Protein AF-A0A9Q1AYZ4-F1 (afdb_monomer_lite)

pLDDT: mean 77.28, std 12.93, range [37.91, 92.56]

Secondary structure (DSSP, 8-state):
---EEEE-TT--HHHHHHHHHHHHHTT-SEEEE---TTTHHHHHHHHHHHTPEEEE-SPPPSS--TTEEE-SPPSHHHHHHHHHHTT-SSEEEEE--SSSS--EEEEE-

Structure (mmCIF, N/CA/C/O backbone):
data_AF-A0A9Q1AYZ4-F1
#
_entry.id   AF-A0A9Q1AYZ4-F1
#
loop_
_atom_site.group_PDB
_atom_site.id
_atom_site.type_symbol
_atom_site.label_atom_id
_atom_site.label_alt_id
_atom_site.label_comp_id
_atom_site.label_asym_id
_atom_site.label_entity_id
_atom_site.label_seq_id
_atom_site.pdbx_PDB_ins_code
_atom_site.Cartn_x
_atom_site.Cartn_y
_atom_site.Cartn_z
_atom_site.occupancy
_atom_site.B_iso_or_equiv
_atom_site.auth_seq_id
_atom_site.auth_comp_id
_atom_site.auth_asym_id
_atom_site.auth_atom_id
_atom_site.pdbx_PDB_model_num
ATOM 1 N N . MET A 1 1 ? -6.258 -1.102 -25.758 1.00 45.22 1 MET A N 1
ATOM 2 C CA . MET A 1 1 ? -6.007 -2.340 -24.995 1.00 45.22 1 MET A CA 1
ATOM 3 C C . MET A 1 1 ? -4.820 -2.018 -24.106 1.00 45.22 1 MET A C 1
ATOM 5 O O . MET A 1 1 ? -3.721 -1.923 -24.620 1.00 45.22 1 MET A O 1
ATOM 9 N N . ALA A 1 2 ? -5.063 -1.581 -22.869 1.00 52.53 2 ALA A N 1
ATOM 10 C CA . ALA A 1 2 ? -4.003 -1.037 -22.022 1.00 52.53 2 ALA A CA 1
ATOM 11 C C . ALA A 1 2 ? -3.154 -2.194 -21.489 1.00 52.53 2 ALA A C 1
ATOM 13 O O . ALA A 1 2 ? -3.679 -3.055 -20.785 1.00 52.53 2 ALA A O 1
ATOM 14 N N . ASP A 1 3 ? -1.871 -2.222 -21.838 1.00 69.31 3 ASP A N 1
ATOM 15 C CA . ASP A 1 3 ? -0.917 -3.186 -21.297 1.00 69.31 3 ASP A CA 1
ATOM 16 C C . ASP A 1 3 ? -0.653 -2.846 -19.823 1.00 69.31 3 ASP A C 1
ATOM 18 O O . ASP A 1 3 ? 0.281 -2.123 -19.477 1.00 69.31 3 ASP A O 1
ATOM 22 N N . THR A 1 4 ? -1.540 -3.304 -18.940 1.00 73.12 4 THR A N 1
ATOM 23 C CA . THR A 1 4 ? -1.369 -3.233 -17.486 1.00 73.12 4 THR A CA 1
ATOM 24 C C . THR A 1 4 ? -0.808 -4.553 -16.977 1.00 73.12 4 THR A C 1
ATOM 26 O O . THR A 1 4 ? -1.386 -5.612 -17.230 1.00 73.12 4 THR A O 1
ATOM 29 N N . ALA A 1 5 ? 0.291 -4.510 -16.226 1.00 80.12 5 ALA A N 1
ATOM 30 C CA . ALA A 1 5 ? 0.835 -5.703 -15.582 1.00 80.12 5 ALA A CA 1
ATOM 31 C C . ALA A 1 5 ? 0.128 -5.977 -14.252 1.00 80.12 5 ALA A C 1
ATOM 33 O O . ALA A 1 5 ? -0.045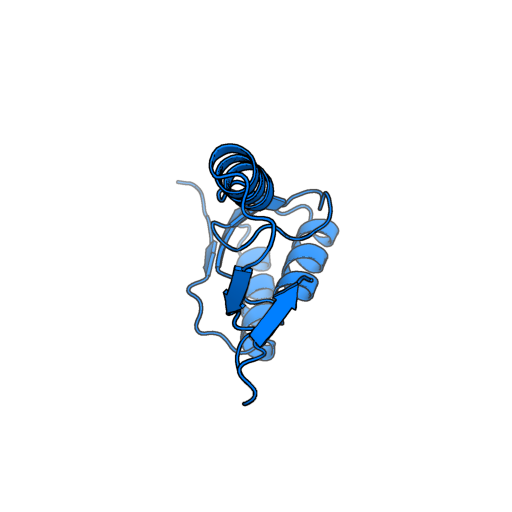 -5.056 -13.458 1.00 80.12 5 ALA A O 1
ATOM 34 N N . VAL A 1 6 ? -0.229 -7.238 -13.983 1.00 78.94 6 VAL A N 1
ATOM 35 C CA . VAL A 1 6 ? -0.870 -7.641 -12.722 1.00 78.94 6 VAL A CA 1
ATOM 36 C C . VAL A 1 6 ? 0.087 -8.447 -11.840 1.00 78.94 6 VAL A C 1
ATOM 38 O O . VAL A 1 6 ? 0.650 -9.447 -12.287 1.00 78.94 6 VAL A O 1
ATOM 41 N N . ILE A 1 7 ? 0.246 -8.036 -10.580 1.00 79.69 7 ILE A N 1
ATOM 42 C CA . ILE A 1 7 ? 1.036 -8.729 -9.554 1.00 79.69 7 ILE A CA 1
ATOM 43 C C . ILE A 1 7 ? 0.086 -9.348 -8.524 1.00 79.69 7 ILE A C 1
ATOM 45 O O . ILE A 1 7 ? -0.506 -8.648 -7.702 1.00 79.69 7 ILE A O 1
ATOM 49 N N . TYR A 1 8 ? -0.020 -10.678 -8.549 1.00 66.50 8 TYR A N 1
ATOM 50 C CA . TYR A 1 8 ? -0.690 -11.458 -7.508 1.00 66.50 8 TYR A CA 1
ATOM 51 C C . TYR A 1 8 ? 0.319 -11.844 -6.411 1.00 66.50 8 TYR A C 1
ATOM 53 O O . TYR A 1 8 ? 1.457 -12.216 -6.702 1.00 66.50 8 TYR A O 1
ATOM 61 N N . GLU A 1 9 ? -0.108 -11.737 -5.153 1.00 63.31 9 GLU A N 1
ATOM 62 C CA . GLU A 1 9 ? 0.671 -11.615 -3.903 1.00 63.31 9 GLU A CA 1
ATOM 63 C C . GLU A 1 9 ? 1.530 -12.834 -3.474 1.00 63.31 9 GLU A C 1
ATOM 65 O O . GLU A 1 9 ? 1.668 -13.132 -2.292 1.00 63.31 9 GLU A O 1
ATOM 70 N N . HIS A 1 10 ? 2.148 -13.568 -4.401 1.00 55.59 10 HIS A N 1
ATOM 71 C CA . HIS A 1 10 ? 2.909 -14.785 -4.077 1.00 55.59 10 HIS A CA 1
ATOM 72 C C . HIS A 1 10 ? 4.384 -14.779 -4.504 1.00 55.59 10 HIS A C 1
ATOM 74 O O . HIS A 1 10 ? 5.074 -15.800 -4.395 1.00 55.59 10 HIS A O 1
ATOM 80 N N . LEU A 1 11 ? 4.914 -13.644 -4.965 1.00 57.31 11 LEU A N 1
ATOM 81 C CA . LEU A 1 11 ? 6.315 -13.539 -5.375 1.00 57.31 11 LEU A CA 1
ATOM 82 C C . LEU A 1 11 ? 7.217 -13.133 -4.199 1.00 57.31 11 LEU A C 1
ATOM 84 O O . LEU A 1 11 ? 7.046 -12.079 -3.597 1.00 57.31 11 LEU A O 1
ATOM 88 N N . ARG A 1 12 ? 8.251 -13.942 -3.909 1.00 67.12 12 ARG A N 1
ATOM 89 C CA . ARG A 1 12 ? 9.400 -13.491 -3.096 1.00 67.12 12 ARG A CA 1
ATOM 90 C C . ARG A 1 12 ? 9.989 -12.204 -3.698 1.00 67.12 12 ARG A C 1
ATOM 92 O O . ARG A 1 12 ? 10.004 -12.077 -4.920 1.00 67.12 12 ARG A O 1
ATOM 99 N N . LEU A 1 13 ? 10.582 -11.340 -2.864 1.00 65.56 13 LEU A N 1
ATOM 100 C CA . LEU A 1 13 ? 11.226 -10.072 -3.271 1.00 65.56 13 LEU A CA 1
ATOM 101 C C . LEU A 1 13 ? 12.099 -10.200 -4.533 1.00 65.56 13 LEU A C 1
ATOM 103 O O . LEU A 1 13 ? 11.916 -9.458 -5.489 1.00 65.56 13 LEU A O 1
ATOM 107 N N . LEU A 1 14 ? 12.952 -11.227 -4.606 1.00 66.75 14 LEU A N 1
ATOM 108 C CA . LEU A 1 14 ? 13.832 -11.463 -5.763 1.00 66.75 14 LEU A CA 1
ATOM 109 C C . LEU A 1 14 ? 13.095 -11.754 -7.085 1.00 66.75 14 LEU A C 1
ATOM 111 O O . LEU A 1 14 ? 13.634 -11.518 -8.165 1.00 66.75 14 LEU A O 1
ATOM 115 N N . LYS A 1 15 ? 11.882 -12.318 -7.035 1.00 76.62 15 LYS A N 1
ATOM 116 C CA . LYS A 1 15 ? 11.057 -12.533 -8.236 1.00 76.62 15 LYS A CA 1
ATOM 117 C C . LYS A 1 15 ? 10.324 -11.256 -8.644 1.00 76.62 15 LYS A C 1
ATOM 119 O O . LYS A 1 15 ? 10.077 -11.072 -9.832 1.00 76.62 15 LYS A O 1
ATOM 124 N N . LEU A 1 16 ? 9.992 -10.399 -7.681 1.00 79.69 16 LEU A N 1
ATOM 125 C CA . LEU A 1 16 ? 9.260 -9.156 -7.904 1.00 79.69 16 LEU A CA 1
ATOM 126 C C . LEU A 1 16 ? 10.069 -8.176 -8.760 1.00 79.69 16 LEU A C 1
ATOM 128 O O . LEU A 1 16 ? 9.566 -7.690 -9.765 1.00 79.69 16 LEU A O 1
ATOM 132 N N . GLU A 1 17 ? 11.340 -7.961 -8.422 1.00 81.56 17 GLU A N 1
ATOM 133 C CA . GLU A 1 17 ? 12.234 -7.049 -9.155 1.00 81.56 17 GLU A CA 1
ATOM 134 C C . GLU A 1 17 ? 12.403 -7.471 -10.621 1.00 81.56 17 GLU A C 1
ATOM 136 O O . GLU A 1 17 ? 12.243 -6.668 -11.542 1.00 81.56 17 GLU A O 1
ATOM 141 N N . LYS A 1 18 ? 12.648 -8.769 -10.849 1.00 83.88 18 LYS A N 1
ATOM 1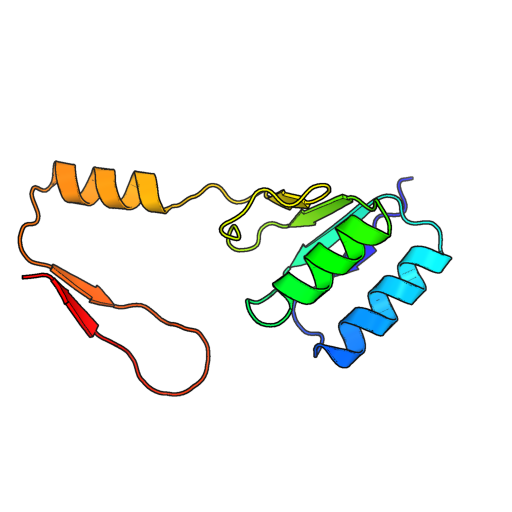42 C CA . LYS A 1 18 ? 12.763 -9.344 -12.198 1.00 83.88 18 LYS A CA 1
ATOM 143 C C . LYS A 1 18 ? 11.472 -9.193 -12.996 1.00 83.88 18 LYS A C 1
ATOM 145 O O . LYS A 1 18 ? 11.520 -8.890 -14.186 1.00 83.88 18 LYS A O 1
ATOM 150 N N . PHE A 1 19 ? 10.328 -9.405 -12.347 1.00 84.12 19 PHE A N 1
ATOM 151 C CA . PHE A 1 19 ? 9.029 -9.237 -12.983 1.00 84.12 19 PHE A CA 1
ATOM 152 C C . PHE A 1 19 ? 8.804 -7.780 -13.392 1.00 84.12 19 PHE A C 1
ATOM 154 O O . PHE A 1 19 ? 8.523 -7.535 -14.561 1.00 84.12 19 PHE A O 1
ATOM 161 N N . VAL A 1 20 ? 8.995 -6.822 -12.479 1.00 82.88 20 VAL A N 1
ATOM 162 C CA . VAL A 1 20 ? 8.816 -5.386 -12.755 1.00 82.88 20 VAL A CA 1
ATOM 163 C C . VAL A 1 20 ? 9.701 -4.938 -13.920 1.00 82.88 20 VAL A C 1
ATOM 165 O O . VAL A 1 20 ? 9.199 -4.315 -14.851 1.00 82.88 20 VAL A O 1
ATOM 168 N N . CYS A 1 21 ? 10.978 -5.332 -13.934 1.00 86.31 21 CYS A N 1
ATOM 169 C CA . CYS A 1 21 ? 11.897 -5.006 -15.027 1.00 86.31 21 CYS A CA 1
ATOM 170 C C . CYS A 1 21 ? 11.447 -5.604 -16.376 1.00 86.31 21 CYS A C 1
ATOM 172 O O . CYS A 1 21 ? 11.452 -4.922 -17.401 1.00 86.31 21 CYS A O 1
ATOM 174 N N . SER A 1 22 ? 10.976 -6.856 -16.380 1.00 86.25 22 SER A N 1
ATOM 175 C CA . SER A 1 22 ? 10.453 -7.498 -17.591 1.00 86.25 22 SER A CA 1
ATOM 176 C C . SER A 1 22 ? 9.176 -6.828 -18.107 1.00 86.25 22 SER A C 1
ATOM 178 O O . SER A 1 22 ? 9.038 -6.653 -19.316 1.00 86.25 22 SER A O 1
ATOM 180 N N . GLN A 1 23 ? 8.256 -6.429 -17.223 1.00 85.00 23 GLN A N 1
ATOM 181 C CA . GLN A 1 23 ? 7.042 -5.719 -17.634 1.00 85.00 23 GLN A CA 1
ATOM 182 C C . GLN A 1 23 ? 7.357 -4.303 -18.123 1.00 85.00 23 GLN A C 1
ATOM 184 O O . GLN A 1 23 ? 6.792 -3.872 -19.124 1.00 85.00 23 GLN A O 1
ATOM 189 N N . TYR A 1 24 ? 8.308 -3.612 -17.491 1.00 85.56 24 TYR A N 1
ATOM 190 C CA . TYR A 1 24 ? 8.771 -2.307 -17.958 1.00 85.56 24 TYR A CA 1
ATOM 191 C C . TYR A 1 24 ? 9.349 -2.378 -19.375 1.00 85.56 24 TYR A C 1
ATOM 193 O O . TYR A 1 24 ? 8.950 -1.602 -20.237 1.00 85.56 24 TYR A O 1
ATOM 201 N N . SER A 1 25 ? 10.201 -3.371 -19.661 1.00 86.62 25 SER A N 1
ATOM 202 C CA . SER A 1 25 ? 10.743 -3.580 -21.012 1.00 86.62 25 SER A CA 1
ATOM 203 C C . SER A 1 25 ? 9.667 -3.888 -22.061 1.00 86.62 25 SER A C 1
ATOM 205 O O . SER A 1 25 ? 9.929 -3.730 -23.252 1.00 86.62 25 SER A O 1
ATOM 207 N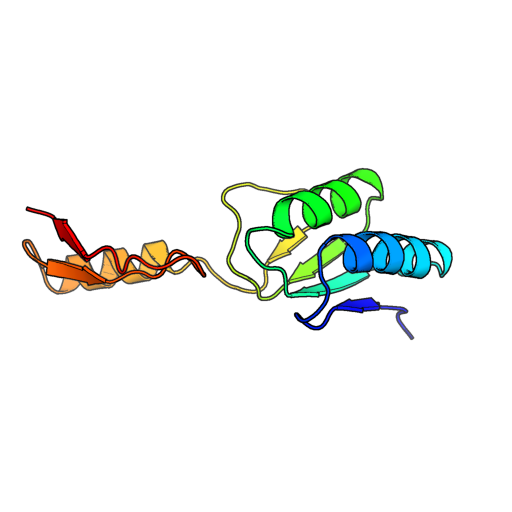 N . ARG A 1 26 ? 8.478 -4.343 -21.645 1.00 86.75 26 ARG A N 1
ATOM 208 C CA . ARG A 1 26 ? 7.325 -4.569 -22.529 1.00 86.75 26 ARG A CA 1
ATOM 209 C C . ARG A 1 26 ? 6.498 -3.302 -22.774 1.00 86.75 26 ARG A C 1
ATOM 211 O O . ARG A 1 26 ? 5.596 -3.355 -23.599 1.00 86.75 26 ARG A O 1
ATOM 218 N N . GLY A 1 27 ? 6.801 -2.192 -22.097 1.00 83.81 27 GLY A N 1
ATOM 219 C CA . GLY A 1 27 ? 6.128 -0.907 -22.297 1.00 83.81 27 GLY A CA 1
ATOM 220 C C . GLY A 1 27 ? 4.788 -0.770 -21.571 1.00 83.81 27 GLY A C 1
ATOM 221 O O . GLY A 1 27 ? 3.877 -0.140 -22.098 1.00 83.81 27 GLY A O 1
ATOM 222 N N . VAL A 1 28 ? 4.639 -1.358 -20.379 1.00 88.12 28 VAL A N 1
ATOM 223 C CA . VAL A 1 28 ? 3.413 -1.188 -19.579 1.00 88.12 28 VAL A CA 1
ATOM 224 C C . VAL A 1 28 ? 3.284 0.237 -19.032 1.00 88.12 28 VAL A C 1
ATOM 226 O O . VAL A 1 28 ? 4.253 0.816 -18.545 1.00 88.12 28 VAL A O 1
ATOM 229 N N . PHE A 1 29 ? 2.068 0.786 -19.058 1.00 84.19 29 PHE A N 1
ATOM 230 C CA . PHE A 1 29 ? 1.787 2.146 -18.566 1.00 84.19 29 PHE A CA 1
ATOM 231 C C . PHE A 1 29 ? 1.494 2.192 -17.064 1.00 84.19 29 PHE A C 1
ATOM 233 O O . PHE A 1 29 ? 1.759 3.191 -16.398 1.00 84.19 29 PHE A O 1
ATOM 240 N N . ALA A 1 30 ? 0.930 1.110 -16.527 1.00 86.56 30 ALA A N 1
ATOM 241 C CA . ALA A 1 30 ? 0.595 0.994 -15.118 1.00 86.56 30 ALA A CA 1
ATOM 242 C C . ALA A 1 30 ? 0.732 -0.454 -14.640 1.00 86.56 30 ALA A C 1
ATOM 244 O O . ALA A 1 30 ? 0.553 -1.412 -15.401 1.00 86.56 30 ALA A O 1
ATOM 245 N N . ILE A 1 31 ? 1.026 -0.603 -13.354 1.00 87.62 31 ILE A N 1
ATOM 246 C CA . ILE A 1 31 ? 1.133 -1.892 -12.678 1.00 87.62 31 ILE A CA 1
ATOM 247 C C . ILE A 1 31 ? 0.006 -1.963 -11.657 1.00 87.62 31 ILE A C 1
ATOM 249 O O . ILE A 1 31 ? -0.096 -1.107 -10.785 1.00 87.62 31 ILE A O 1
ATOM 253 N N . PHE A 1 32 ? -0.834 -2.987 -11.745 1.00 88.12 32 PHE A N 1
ATOM 254 C CA . PHE A 1 32 ? -1.817 -3.304 -10.717 1.00 88.12 32 PHE A CA 1
ATOM 255 C C . PHE A 1 32 ? -1.259 -4.412 -9.829 1.00 88.12 32 PHE A C 1
ATOM 257 O O . PHE A 1 32 ? -0.913 -5.483 -10.324 1.00 88.12 32 PHE A O 1
ATOM 264 N N . GLY A 1 33 ? -1.137 -4.193 -8.524 1.00 83.44 33 GLY A N 1
ATOM 265 C CA . GLY A 1 33 ? -0.442 -5.171 -7.693 1.00 83.44 33 GLY A CA 1
ATOM 266 C C . GLY A 1 33 ? -0.741 -5.098 -6.212 1.00 83.44 33 GLY A C 1
ATOM 267 O O . GLY A 1 33 ? -0.928 -4.022 -5.644 1.00 83.44 33 GLY A O 1
ATOM 268 N N . LEU A 1 34 ? -0.735 -6.271 -5.586 1.00 82.50 34 LEU A N 1
ATOM 269 C CA . LEU A 1 34 ? -0.697 -6.405 -4.136 1.00 82.50 34 LEU A CA 1
ATOM 270 C C . LEU A 1 34 ? 0.759 -6.461 -3.675 1.00 82.50 34 LEU A C 1
ATOM 272 O O . LEU A 1 34 ? 1.592 -7.147 -4.273 1.00 82.50 34 LEU A O 1
ATOM 276 N N . TYR A 1 35 ? 1.050 -5.747 -2.597 1.00 79.44 35 TYR A N 1
ATOM 277 C CA . TYR A 1 35 ? 2.318 -5.827 -1.890 1.00 79.44 35 TYR A CA 1
ATOM 278 C C . TYR A 1 35 ? 2.100 -6.091 -0.405 1.00 79.44 35 TYR A C 1
ATOM 280 O O . TYR A 1 35 ? 1.104 -5.666 0.185 1.00 79.44 35 TYR A O 1
ATOM 288 N N . ASP A 1 36 ? 3.103 -6.727 0.189 1.00 79.44 36 ASP A N 1
ATOM 289 C CA . ASP A 1 36 ? 3.286 -6.855 1.630 1.00 79.44 36 ASP A CA 1
ATOM 290 C C . ASP A 1 36 ? 4.265 -5.770 2.140 1.00 79.44 36 ASP A C 1
ATOM 292 O O . ASP A 1 36 ? 4.994 -5.148 1.352 1.00 79.44 36 ASP A O 1
ATOM 296 N N . LYS A 1 37 ? 4.351 -5.573 3.462 1.00 76.88 37 LYS A N 1
ATOM 297 C CA . LYS A 1 37 ? 5.234 -4.594 4.133 1.00 76.88 37 LYS A CA 1
ATOM 298 C C . LYS A 1 37 ? 6.707 -4.745 3.751 1.00 76.88 37 LYS A C 1
ATOM 300 O O . LYS A 1 37 ? 7.458 -3.779 3.782 1.00 76.88 37 LYS A O 1
ATOM 305 N N . ARG A 1 38 ? 7.138 -5.954 3.383 1.00 77.88 38 ARG A N 1
ATOM 306 C CA . ARG A 1 38 ? 8.522 -6.214 2.951 1.00 77.88 38 ARG A CA 1
ATOM 307 C C . ARG A 1 38 ? 8.792 -5.738 1.524 1.00 77.88 38 ARG A C 1
ATOM 309 O O . ARG A 1 38 ? 9.909 -5.341 1.224 1.00 77.88 38 ARG A O 1
ATOM 316 N N . SER A 1 39 ? 7.790 -5.811 0.651 1.00 81.00 39 SER A N 1
ATOM 317 C CA . SER A 1 39 ? 7.901 -5.485 -0.780 1.00 81.00 39 SER A CA 1
ATOM 318 C C . SER A 1 39 ? 7.501 -4.060 -1.122 1.00 81.00 39 SER A C 1
ATOM 320 O O . SER A 1 39 ? 7.845 -3.587 -2.204 1.00 81.00 39 SER A O 1
ATOM 322 N N . VAL A 1 40 ? 6.781 -3.384 -0.221 1.00 84.19 40 VAL A N 1
ATOM 323 C CA . VAL A 1 40 ? 6.234 -2.058 -0.500 1.00 84.19 40 VAL A CA 1
ATOM 324 C C . VAL A 1 40 ? 7.322 -1.048 -0.831 1.00 84.19 40 VAL A C 1
ATOM 326 O O . VAL A 1 40 ? 7.257 -0.432 -1.884 1.00 84.19 40 VAL A O 1
ATOM 329 N N . HIS A 1 41 ? 8.377 -0.967 -0.016 1.00 84.44 41 HIS A N 1
ATOM 330 C CA . HIS A 1 41 ? 9.457 0.002 -0.212 1.00 84.44 41 HIS A CA 1
ATOM 331 C C . HIS A 1 41 ? 10.173 -0.176 -1.553 1.00 84.44 41 HIS A C 1
ATOM 333 O O . HIS A 1 41 ? 10.525 0.804 -2.208 1.00 84.44 41 HIS A O 1
ATOM 339 N N . THR A 1 42 ? 10.361 -1.424 -1.985 1.00 85.75 42 THR A N 1
ATOM 340 C CA . THR A 1 42 ? 10.977 -1.741 -3.275 1.00 85.75 42 THR A CA 1
ATOM 341 C C . THR A 1 42 ? 10.069 -1.300 -4.423 1.00 85.75 42 THR A C 1
ATOM 343 O O . THR A 1 42 ? 10.514 -0.575 -5.309 1.00 85.75 42 THR A O 1
ATOM 346 N N . LEU A 1 43 ? 8.784 -1.673 -4.388 1.00 84.81 43 LEU A N 1
ATOM 347 C CA . LEU A 1 43 ? 7.809 -1.317 -5.425 1.00 84.81 43 LEU A CA 1
ATOM 348 C C . LEU A 1 43 ? 7.617 0.194 -5.558 1.00 84.81 43 LEU A C 1
ATOM 350 O O . LEU A 1 43 ? 7.694 0.715 -6.668 1.00 84.81 43 LEU A O 1
ATOM 354 N N . THR A 1 44 ? 7.416 0.901 -4.446 1.00 86.69 44 THR A N 1
ATOM 355 C CA . THR A 1 44 ? 7.236 2.358 -4.460 1.00 86.69 44 THR A CA 1
ATOM 356 C C . THR A 1 44 ? 8.469 3.065 -5.022 1.00 86.69 44 THR A C 1
ATOM 358 O O . THR A 1 44 ? 8.331 4.002 -5.804 1.00 86.69 44 THR A O 1
ATOM 361 N N . SER A 1 45 ? 9.673 2.581 -4.690 1.00 86.19 45 SER A N 1
ATOM 362 C CA . SER A 1 45 ? 10.931 3.134 -5.212 1.00 86.19 45 SER A CA 1
ATOM 363 C C . SER A 1 45 ? 11.063 2.939 -6.724 1.00 86.19 45 SER A C 1
ATOM 365 O O . SER A 1 45 ? 11.402 3.882 -7.435 1.00 86.19 45 SER A O 1
ATOM 367 N N . PHE A 1 46 ? 10.749 1.745 -7.238 1.00 86.44 46 PHE A N 1
ATOM 368 C CA . PHE A 1 46 ? 10.777 1.480 -8.681 1.00 86.44 46 PHE A CA 1
ATOM 369 C C . PHE A 1 46 ? 9.760 2.324 -9.448 1.00 86.44 46 PHE A C 1
ATOM 371 O O . PHE A 1 46 ? 10.099 2.899 -10.481 1.00 86.44 46 PHE A O 1
ATOM 378 N N . CYS A 1 47 ? 8.530 2.419 -8.945 1.00 85.50 47 CYS A N 1
ATOM 379 C CA . CYS A 1 47 ? 7.469 3.196 -9.580 1.00 85.50 47 CYS A CA 1
ATOM 380 C C . CYS A 1 47 ? 7.791 4.693 -9.613 1.00 85.50 47 CYS A C 1
ATOM 382 O O . CYS A 1 47 ? 7.566 5.338 -10.635 1.00 85.50 47 CYS A O 1
ATOM 384 N N . SER A 1 48 ? 8.409 5.216 -8.550 1.00 86.19 48 SER A N 1
ATOM 385 C CA . SER A 1 48 ? 8.901 6.594 -8.511 1.00 86.19 48 SER A CA 1
ATOM 386 C C . SER A 1 48 ? 10.066 6.830 -9.483 1.00 86.19 48 SER A C 1
ATOM 388 O O . SER A 1 48 ? 10.060 7.828 -10.196 1.00 86.19 48 SER A O 1
ATOM 390 N N . ALA A 1 49 ? 11.029 5.905 -9.580 1.00 87.94 49 ALA A N 1
ATOM 391 C CA . ALA A 1 49 ? 12.178 6.052 -10.479 1.00 87.94 49 ALA A CA 1
ATOM 392 C C . ALA A 1 49 ? 11.790 5.959 -11.966 1.00 87.94 49 ALA A C 1
ATOM 394 O O . ALA A 1 49 ? 12.281 6.724 -12.796 1.00 87.94 49 ALA A O 1
ATOM 395 N N . LEU A 1 50 ? 10.900 5.025 -12.305 1.00 86.44 50 LEU A N 1
ATOM 396 C CA . LEU A 1 50 ? 10.499 4.745 -13.685 1.00 86.44 50 LEU A CA 1
ATOM 397 C C . LEU A 1 50 ? 9.277 5.560 -14.139 1.00 86.44 50 LEU A C 1
ATOM 399 O O . LEU A 1 50 ? 8.875 5.432 -15.291 1.00 86.44 50 LEU A O 1
ATOM 403 N N . HIS A 1 51 ? 8.693 6.384 -13.260 1.00 86.88 51 HIS A N 1
ATOM 404 C CA . HIS A 1 51 ? 7.466 7.150 -13.522 1.00 86.88 51 HIS A CA 1
ATOM 405 C C . HIS A 1 51 ? 6.289 6.268 -13.985 1.00 86.88 51 HIS A C 1
ATOM 407 O O . HIS A 1 51 ? 5.470 6.670 -14.811 1.00 86.88 51 HIS A O 1
ATOM 413 N N . ILE A 1 52 ? 6.197 5.051 -13.443 1.00 86.62 52 ILE A N 1
ATOM 414 C CA . ILE A 1 52 ? 5.118 4.101 -13.745 1.00 86.62 52 ILE A CA 1
ATOM 415 C C . ILE A 1 52 ? 4.107 4.140 -12.610 1.00 86.62 52 ILE A C 1
ATOM 417 O O . ILE A 1 52 ? 4.471 3.945 -11.450 1.00 86.62 52 ILE A O 1
ATOM 421 N N . SER A 1 53 ? 2.828 4.308 -12.938 1.00 88.06 53 SER A N 1
ATOM 422 C CA . SER A 1 53 ? 1.765 4.307 -11.935 1.00 88.06 53 SER A CA 1
ATOM 423 C C . SER A 1 53 ? 1.528 2.908 -11.356 1.00 88.06 53 SER A C 1
ATOM 425 O O . SER A 1 53 ? 1.172 1.973 -12.076 1.00 88.06 53 SER A O 1
ATOM 427 N N . LEU A 1 54 ? 1.679 2.772 -10.041 1.00 87.75 54 LEU A N 1
ATOM 428 C CA . LEU A 1 54 ? 1.283 1.598 -9.271 1.00 87.75 54 LEU A CA 1
ATOM 429 C C . LEU A 1 54 ? -0.131 1.789 -8.739 1.00 87.75 54 LEU A C 1
ATOM 431 O O . LEU A 1 54 ? -0.381 2.716 -7.979 1.00 87.75 54 LEU A O 1
ATOM 435 N N . ILE A 1 55 ? -1.040 0.886 -9.077 1.00 88.88 55 ILE A N 1
ATOM 436 C CA . ILE A 1 55 ? -2.402 0.854 -8.548 1.00 88.88 55 ILE A CA 1
ATOM 437 C C . ILE A 1 55 ? -2.491 -0.326 -7.585 1.00 88.88 55 ILE A C 1
ATOM 439 O O . ILE A 1 55 ? -2.245 -1.471 -7.971 1.00 88.88 55 ILE A O 1
ATOM 443 N N . THR A 1 56 ? -2.825 -0.065 -6.323 1.00 86.12 56 THR A N 1
ATOM 444 C CA . THR A 1 56 ? -2.793 -1.100 -5.285 1.00 86.12 56 THR A CA 1
ATOM 445 C C . THR A 1 56 ? -3.977 -1.017 -4.314 1.00 86.12 56 THR A C 1
ATOM 447 O O . THR A 1 56 ? -4.281 0.056 -3.791 1.00 86.12 56 THR A O 1
ATOM 450 N N . PRO A 1 57 ? -4.658 -2.144 -4.031 1.00 85.56 57 PRO A N 1
ATOM 451 C CA . PRO A 1 57 ? -5.630 -2.241 -2.944 1.00 85.56 57 PRO A CA 1
ATOM 452 C C . PRO A 1 57 ? -4.989 -2.595 -1.584 1.00 85.56 57 PRO A C 1
ATOM 454 O O . PRO A 1 57 ? -5.712 -2.854 -0.620 1.00 85.56 57 PRO A O 1
ATOM 457 N N . SER A 1 58 ? -3.653 -2.649 -1.490 1.00 83.25 58 SER A N 1
ATOM 458 C CA . SER A 1 58 ? -2.930 -2.984 -0.254 1.00 83.25 58 SER A CA 1
ATOM 459 C C . SER A 1 58 ? -3.070 -1.912 0.837 1.00 83.25 58 SER A C 1
ATOM 461 O O . SER A 1 58 ? -3.674 -0.859 0.639 1.00 83.25 58 SER A O 1
ATOM 463 N N . PHE A 1 59 ? -2.555 -2.205 2.038 1.00 80.00 59 PHE A N 1
ATOM 464 C CA . PHE A 1 59 ? -2.551 -1.246 3.145 1.00 80.00 59 PHE A CA 1
ATOM 465 C C . PHE A 1 59 ? -1.840 0.053 2.746 1.00 80.00 59 PHE A C 1
ATOM 467 O O . PHE A 1 59 ? -0.741 -0.026 2.197 1.00 80.00 59 PHE A O 1
ATOM 474 N N . PRO A 1 60 ? -2.435 1.222 3.044 1.00 73.56 60 PRO A N 1
ATOM 475 C CA . PRO A 1 60 ? -1.814 2.493 2.721 1.00 73.56 60 PRO A CA 1
ATOM 476 C C . PRO A 1 60 ? -0.491 2.623 3.478 1.00 73.56 60 PRO A C 1
ATOM 478 O O . PRO A 1 60 ? -0.430 2.400 4.689 1.00 73.56 60 PRO A O 1
ATOM 481 N N . THR A 1 61 ? 0.581 2.953 2.763 1.00 71.62 61 THR A N 1
ATOM 482 C CA . THR A 1 61 ? 1.843 3.361 3.381 1.00 71.62 61 THR A CA 1
ATOM 483 C C . THR A 1 61 ? 1.742 4.776 3.916 1.00 71.62 61 THR A C 1
ATOM 485 O O . THR A 1 61 ? 1.182 5.650 3.260 1.00 71.62 61 THR A O 1
ATOM 488 N N . GLU A 1 62 ? 2.335 4.992 5.087 1.00 63.50 62 GLU A N 1
ATOM 489 C CA . GLU A 1 62 ? 2.524 6.303 5.708 1.00 63.50 62 GLU A CA 1
ATOM 490 C C . GLU A 1 62 ? 3.480 7.139 4.832 1.00 63.50 62 GLU A C 1
ATOM 492 O O . GLU A 1 62 ? 4.699 7.084 4.993 1.00 63.50 62 GLU A O 1
ATOM 497 N N . GLY A 1 63 ? 2.937 7.843 3.836 1.00 62.62 63 GLY A N 1
ATOM 498 C CA . GLY A 1 63 ? 3.693 8.733 2.954 1.00 62.62 63 GLY A CA 1
ATOM 499 C C . GLY A 1 63 ? 3.089 8.872 1.555 1.00 62.62 63 GLY A C 1
ATOM 500 O O . GLY A 1 63 ? 2.774 7.879 0.896 1.00 62.62 63 GLY A O 1
ATOM 501 N N . GLU A 1 64 ? 2.985 10.118 1.089 1.00 56.81 64 GLU A N 1
ATOM 502 C CA . GLU A 1 64 ? 2.646 10.466 -0.294 1.00 56.81 64 GLU A CA 1
ATOM 503 C C . GLU A 1 64 ? 3.777 9.990 -1.216 1.00 56.81 64 GLU A C 1
ATOM 505 O O . GLU A 1 64 ? 4.820 10.632 -1.343 1.00 56.81 64 GLU A O 1
ATOM 510 N N . SER A 1 65 ? 3.599 8.825 -1.837 1.00 67.81 65 SER A N 1
ATOM 511 C CA . SER A 1 65 ? 4.520 8.335 -2.861 1.00 67.81 65 SER A CA 1
ATOM 512 C C . SER A 1 65 ? 3.978 8.731 -4.227 1.00 67.81 65 SER A C 1
ATOM 514 O O . SER A 1 65 ? 2.912 8.285 -4.652 1.00 67.81 65 SER A O 1
ATOM 516 N N . GLN A 1 66 ? 4.716 9.601 -4.919 1.00 74.06 66 GLN A N 1
ATOM 517 C CA . GLN A 1 66 ? 4.411 9.954 -6.303 1.00 74.06 66 GLN A CA 1
ATOM 518 C C . GLN A 1 66 ? 4.334 8.668 -7.141 1.00 74.06 66 GLN A C 1
ATOM 520 O O . GLN A 1 66 ? 5.136 7.754 -6.953 1.00 74.06 66 GLN A O 1
ATOM 525 N N . PHE A 1 67 ? 3.362 8.600 -8.055 1.00 81.12 67 PHE A N 1
ATOM 526 C CA . PHE A 1 67 ? 3.070 7.426 -8.892 1.00 81.12 67 PHE A CA 1
ATOM 527 C C . PHE A 1 67 ? 2.461 6.215 -8.167 1.00 81.12 67 PHE A C 1
ATOM 529 O O . PHE A 1 67 ? 2.412 5.135 -8.751 1.00 81.12 67 PHE A O 1
ATOM 536 N N . VAL A 1 68 ? 1.929 6.366 -6.949 1.00 84.50 68 VAL A N 1
ATOM 537 C CA . VAL A 1 68 ? 1.204 5.289 -6.252 1.00 84.50 68 VAL A CA 1
ATOM 538 C C . VAL A 1 68 ? -0.247 5.693 -6.001 1.00 84.50 68 VAL A C 1
ATOM 540 O O . VAL A 1 68 ? -0.543 6.608 -5.243 1.00 84.50 68 VAL A O 1
ATOM 543 N N . LEU A 1 69 ? -1.168 4.972 -6.631 1.00 85.88 69 LEU A N 1
ATOM 544 C CA . LEU A 1 69 ? -2.609 5.090 -6.449 1.00 85.88 69 LEU A CA 1
ATOM 545 C C . LEU A 1 69 ? -3.084 4.006 -5.479 1.00 85.88 69 LEU A C 1
ATOM 547 O O . LEU A 1 69 ? -3.182 2.824 -5.823 1.00 85.88 69 LEU A O 1
ATOM 551 N N . GLN A 1 70 ? -3.383 4.423 -4.253 1.00 85.62 70 GLN A N 1
ATOM 552 C CA . GLN A 1 70 ? -3.946 3.557 -3.223 1.00 85.62 70 GLN A CA 1
ATOM 553 C C . GLN A 1 70 ? -5.471 3.521 -3.356 1.00 85.62 70 GLN A C 1
ATOM 555 O O . GLN A 1 70 ? -6.145 4.540 -3.230 1.00 85.62 70 GLN A O 1
ATOM 560 N N . LEU A 1 71 ? -6.024 2.334 -3.604 1.00 85.06 71 LEU A N 1
ATOM 561 C CA . LEU A 1 71 ? -7.475 2.127 -3.683 1.00 85.06 71 LEU A CA 1
ATOM 562 C C . LEU A 1 71 ? -8.111 1.929 -2.303 1.00 85.06 71 LEU A C 1
ATOM 564 O O . LEU A 1 71 ? -9.322 2.075 -2.146 1.00 85.06 71 LEU A O 1
ATOM 568 N N . ARG A 1 72 ? -7.309 1.551 -1.303 1.00 83.25 72 ARG A N 1
ATOM 569 C CA . ARG A 1 72 ? -7.785 1.266 0.047 1.00 83.25 72 ARG A CA 1
ATOM 570 C C . ARG A 1 72 ? -7.760 2.538 0.902 1.00 83.25 72 ARG A C 1
ATOM 572 O O . ARG A 1 72 ? -6.676 3.068 1.135 1.00 83.25 72 ARG A O 1
ATOM 579 N N . PRO A 1 73 ? -8.908 2.998 1.430 1.00 82.56 73 PRO A N 1
ATOM 580 C CA . PRO A 1 73 ? -8.936 4.143 2.333 1.00 82.56 73 PRO A CA 1
ATOM 581 C C . PRO A 1 73 ? -8.292 3.810 3.685 1.00 82.56 73 PRO A C 1
ATOM 583 O O . PRO A 1 73 ? -8.250 2.650 4.116 1.00 82.56 73 PRO A O 1
ATOM 586 N N . SER A 1 74 ? -7.822 4.841 4.388 1.00 81.00 74 SER A N 1
ATOM 587 C CA . SER A 1 74 ? -7.270 4.693 5.733 1.00 81.00 74 SER A CA 1
ATOM 588 C C . SER A 1 74 ? -8.371 4.330 6.740 1.00 81.00 74 SER A C 1
ATOM 590 O O . SER A 1 74 ? -9.390 5.003 6.873 1.00 81.00 74 SER A O 1
ATOM 592 N N . LEU A 1 75 ? -8.168 3.235 7.481 1.00 84.44 75 LEU A N 1
ATOM 593 C CA . LEU A 1 75 ? -9.130 2.769 8.492 1.00 84.44 75 LEU A CA 1
ATOM 594 C C . LEU A 1 75 ? -8.968 3.491 9.840 1.00 84.44 75 LEU A C 1
ATOM 596 O O . LEU A 1 75 ? -9.880 3.483 10.663 1.00 84.44 75 LEU A O 1
ATOM 600 N N . GLN A 1 76 ? -7.813 4.119 10.076 1.00 83.81 76 GLN A N 1
ATOM 601 C CA . GLN A 1 76 ? -7.460 4.724 11.362 1.00 83.81 76 GLN A CA 1
ATOM 602 C C . GLN A 1 76 ? -8.493 5.760 11.825 1.00 83.81 76 GLN A C 1
ATOM 604 O O . GLN A 1 76 ? -8.899 5.736 12.985 1.00 83.81 76 GLN A O 1
ATO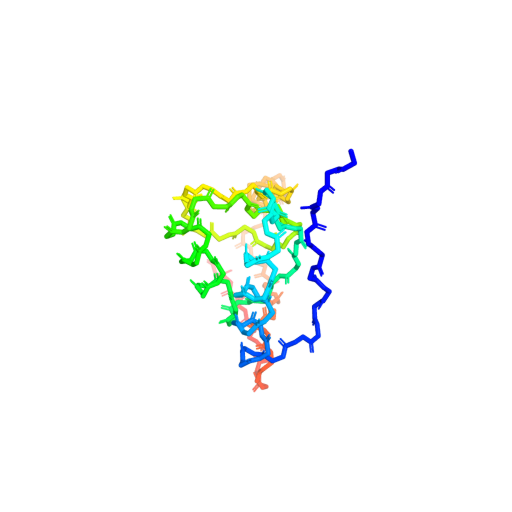M 609 N N . GLY A 1 77 ? -8.965 6.624 10.921 1.00 85.00 77 GLY A N 1
ATOM 610 C CA . GLY A 1 77 ? -9.974 7.636 11.248 1.00 85.00 77 GLY A CA 1
ATOM 611 C C . GLY A 1 77 ? -11.309 7.023 11.679 1.00 85.00 77 GLY A C 1
ATOM 612 O O . GLY A 1 77 ? -11.867 7.407 12.706 1.00 85.00 77 GLY A O 1
ATOM 613 N N . ALA A 1 78 ? -11.789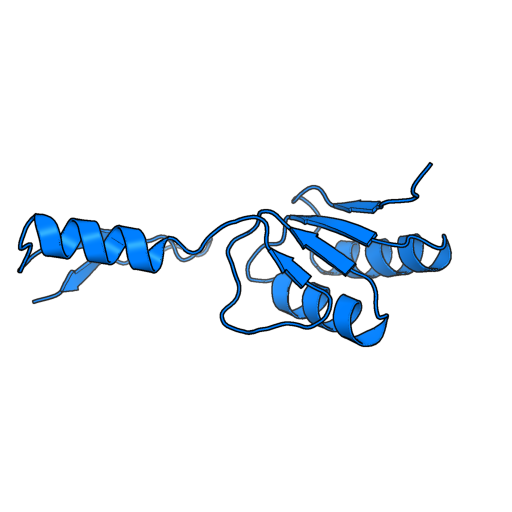 6.015 10.946 1.00 88.81 78 ALA A N 1
ATOM 614 C CA . ALA A 1 78 ? -13.031 5.319 11.280 1.00 88.81 78 ALA A CA 1
ATOM 615 C C . ALA A 1 78 ? -12.923 4.561 12.614 1.00 88.81 78 ALA A C 1
ATOM 617 O O . ALA A 1 78 ? -13.831 4.631 13.440 1.00 88.81 78 ALA A O 1
ATOM 618 N N . LEU A 1 79 ? -11.791 3.895 12.867 1.00 87.69 79 LEU A N 1
ATOM 619 C CA . LEU A 1 79 ? -11.544 3.188 14.125 1.00 87.69 79 LEU A CA 1
ATOM 620 C C . LEU A 1 79 ? -11.573 4.146 15.328 1.00 87.69 79 LEU A C 1
ATOM 622 O O . LEU A 1 79 ? -12.223 3.859 16.333 1.00 87.69 79 LEU A O 1
ATOM 626 N N . LEU A 1 80 ? -10.910 5.301 15.218 1.00 87.75 80 LEU A N 1
ATOM 627 C CA . LEU A 1 80 ? -10.912 6.326 16.266 1.00 87.75 80 LEU A CA 1
ATOM 628 C C . LEU A 1 80 ? -12.308 6.921 16.490 1.00 87.75 80 LEU A C 1
ATOM 630 O O . LEU A 1 80 ? -12.687 7.161 17.635 1.00 87.75 80 LEU A O 1
ATOM 634 N N . SER A 1 81 ? -13.089 7.111 15.423 1.00 90.19 81 SER A N 1
ATOM 635 C CA . SER A 1 81 ? -14.473 7.590 15.520 1.00 90.19 81 SER A CA 1
ATOM 636 C C . SER A 1 81 ? -15.361 6.617 16.300 1.00 90.19 81 SER A C 1
ATOM 638 O O . SER A 1 81 ? -16.089 7.037 17.199 1.00 90.19 81 SER A O 1
ATOM 640 N N . VAL A 1 82 ? -15.244 5.313 16.032 1.00 90.50 82 VAL A N 1
ATOM 641 C CA . VAL A 1 82 ? -15.983 4.272 16.763 1.00 90.50 82 VAL A CA 1
ATOM 642 C C . VAL A 1 82 ? -15.565 4.233 18.236 1.00 90.50 82 VAL A C 1
ATOM 644 O O . VAL A 1 82 ? -16.425 4.218 19.117 1.00 90.50 82 VAL A O 1
ATOM 647 N N . LEU A 1 83 ? -14.261 4.285 18.525 1.00 88.56 83 LEU A N 1
ATOM 648 C CA . LEU A 1 83 ? -13.751 4.330 19.902 1.00 88.56 83 LEU A CA 1
ATOM 649 C C . LEU A 1 83 ? -14.267 5.559 20.668 1.00 88.56 83 LEU A C 1
ATOM 651 O O . LEU A 1 83 ? -14.676 5.438 21.826 1.00 88.56 83 LEU A O 1
ATOM 655 N N . GLY A 1 84 ? -14.290 6.724 20.013 1.00 87.69 84 GLY A N 1
ATOM 656 C CA . GLY A 1 84 ? -14.827 7.964 20.573 1.00 87.69 84 GLY A CA 1
ATOM 657 C C . GLY A 1 84 ? -16.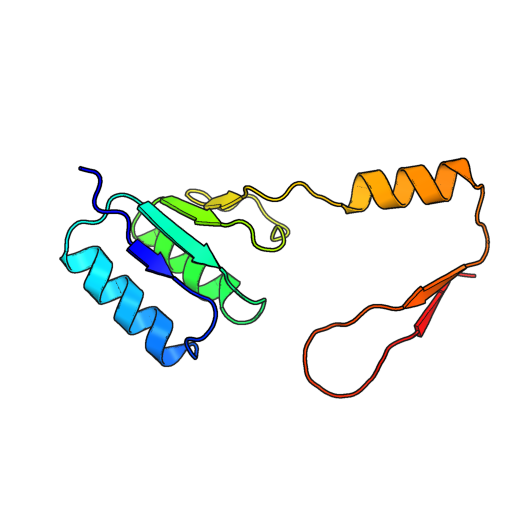339 7.909 20.802 1.00 87.69 84 GLY A C 1
ATOM 658 O O . GLY A 1 84 ? -16.815 8.351 21.847 1.00 87.69 84 GLY A O 1
ATOM 659 N N . HIS A 1 85 ? -17.089 7.307 19.875 1.00 92.56 85 HIS A N 1
ATOM 660 C CA . HIS A 1 85 ? -18.538 7.140 19.991 1.00 92.56 85 HIS A CA 1
ATOM 661 C C . HIS A 1 85 ? -18.926 6.295 21.214 1.00 92.56 85 HIS A C 1
ATOM 663 O O . HIS A 1 85 ? -19.813 6.681 21.974 1.00 92.56 85 HIS A O 1
ATOM 669 N N . TYR A 1 86 ? -18.217 5.187 21.456 1.00 89.56 86 TYR A N 1
ATOM 670 C CA . TYR A 1 86 ? -18.475 4.303 22.598 1.00 89.56 86 TYR A CA 1
ATOM 671 C C . TYR A 1 86 ? -17.799 4.741 23.909 1.00 89.56 86 TYR A C 1
ATOM 673 O O . TYR A 1 86 ? -17.979 4.074 24.930 1.00 89.56 86 TYR A O 1
ATOM 681 N N . LYS A 1 87 ? -17.034 5.845 23.910 1.00 87.69 87 LYS A N 1
ATOM 682 C CA . LYS A 1 87 ? -16.274 6.348 25.073 1.00 87.69 87 LYS A CA 1
ATOM 683 C C . LYS A 1 87 ? -15.429 5.257 25.752 1.00 87.69 87 LYS A C 1
ATOM 685 O O . LYS A 1 87 ? -15.364 5.169 26.980 1.00 87.69 87 LYS A O 1
ATOM 690 N N . TRP A 1 88 ? -14.798 4.389 24.959 1.00 85.56 88 TRP A N 1
ATOM 691 C CA . TRP A 1 88 ? -13.944 3.325 25.487 1.00 85.56 88 TRP A CA 1
ATOM 692 C C . TRP A 1 88 ? -12.642 3.905 26.053 1.00 85.56 88 TRP A C 1
ATOM 694 O O . TRP A 1 88 ? -11.682 4.124 25.321 1.00 85.56 88 TRP A O 1
ATOM 704 N N . ASN A 1 89 ? -12.595 4.106 27.373 1.00 78.06 89 ASN A N 1
ATOM 705 C CA . ASN A 1 89 ? -11.370 4.508 28.078 1.00 78.06 89 ASN A CA 1
ATOM 706 C C . ASN A 1 89 ? -10.401 3.342 28.323 1.00 78.06 89 ASN A C 1
ATOM 708 O O . ASN A 1 89 ? -9.222 3.579 28.539 1.00 78.06 89 ASN A O 1
ATOM 712 N N . ARG A 1 90 ? -10.881 2.090 28.309 1.00 81.56 90 ARG A N 1
ATOM 713 C CA . ARG A 1 90 ? -10.051 0.889 28.493 1.00 81.56 90 ARG A CA 1
ATOM 714 C C . ARG A 1 90 ? -10.451 -0.172 27.483 1.00 81.56 90 ARG A C 1
ATOM 716 O O . ARG A 1 90 ? -11.600 -0.607 27.476 1.00 81.56 90 ARG A O 1
ATOM 723 N N . PHE A 1 91 ? -9.510 -0.587 26.643 1.00 82.62 91 PHE A N 1
ATOM 724 C CA . PHE A 1 91 ? -9.729 -1.635 25.650 1.00 82.62 91 PHE A CA 1
ATOM 725 C C . PHE A 1 91 ? -8.438 -2.409 25.374 1.00 82.62 91 PHE A C 1
ATOM 727 O O . PHE A 1 91 ? -7.328 -1.895 25.527 1.00 82.62 91 PHE A O 1
ATOM 734 N N . VAL A 1 92 ? -8.598 -3.663 24.953 1.00 85.94 92 VAL A N 1
ATOM 735 C CA . VAL A 1 92 ? -7.493 -4.520 24.520 1.00 85.94 92 VAL A CA 1
ATOM 736 C C . VAL A 1 92 ? -7.421 -4.466 23.001 1.00 85.94 92 VAL A C 1
ATOM 738 O O . VAL A 1 92 ? -8.378 -4.830 22.319 1.00 85.94 92 VAL A O 1
ATOM 741 N N . PHE A 1 93 ? -6.287 -4.020 22.468 1.00 82.06 93 PHE A N 1
ATOM 742 C CA . PHE A 1 93 ? -6.041 -3.995 21.032 1.00 82.06 93 PHE A CA 1
ATOM 743 C C . PHE A 1 93 ? -5.167 -5.185 20.635 1.00 82.06 93 PHE A C 1
ATOM 745 O O . PHE A 1 93 ? -3.982 -5.259 20.977 1.00 82.06 93 PHE A O 1
ATOM 752 N N . LEU A 1 94 ? -5.777 -6.134 19.928 1.00 83.94 94 LEU A N 1
ATOM 753 C CA . LEU A 1 94 ? -5.101 -7.283 19.339 1.00 83.94 94 LEU A CA 1
ATOM 754 C C . LEU A 1 94 ? -4.732 -6.930 17.898 1.00 83.94 94 LEU A C 1
ATOM 756 O O . LEU A 1 94 ? -5.618 -6.674 17.086 1.00 83.94 94 LEU A O 1
ATOM 760 N N . TYR A 1 95 ? -3.439 -6.921 17.581 1.00 78.12 95 TYR A N 1
ATOM 761 C CA . TYR A 1 95 ? -2.958 -6.663 16.226 1.00 78.12 95 TYR A CA 1
ATOM 762 C C . TYR A 1 95 ? -1.918 -7.696 15.805 1.00 78.12 95 TYR A C 1
ATOM 764 O O . TYR A 1 95 ? -1.134 -8.185 16.621 1.00 78.12 95 TYR A O 1
ATOM 772 N N . ASP A 1 96 ? -1.925 -8.025 14.515 1.00 76.19 96 ASP A N 1
ATOM 773 C CA . ASP A 1 96 ? -0.893 -8.841 13.886 1.00 76.19 96 ASP A CA 1
ATOM 774 C C . ASP A 1 96 ? 0.106 -7.920 13.175 1.00 76.19 96 ASP A C 1
ATOM 776 O O . ASP A 1 96 ? -0.271 -6.977 12.474 1.00 76.19 96 ASP A O 1
ATOM 780 N N . THR A 1 97 ? 1.397 -8.163 13.384 1.00 67.69 97 THR A N 1
ATOM 781 C CA . THR A 1 97 ? 2.466 -7.444 12.680 1.00 67.69 97 THR A CA 1
ATOM 782 C C . THR A 1 97 ? 2.970 -8.176 11.437 1.00 67.69 97 THR A C 1
ATOM 784 O O . THR A 1 97 ? 3.853 -7.637 10.774 1.00 67.69 97 THR A O 1
ATOM 787 N N . ASP A 1 98 ? 2.359 -9.311 11.091 1.00 63.91 98 ASP A N 1
ATOM 788 C CA . ASP A 1 98 ? 2.709 -10.251 10.024 1.00 63.91 98 ASP A CA 1
ATOM 789 C C . ASP A 1 98 ? 4.013 -11.031 10.280 1.00 63.91 98 ASP A C 1
ATOM 791 O O . ASP A 1 98 ? 5.134 -10.557 10.090 1.00 63.91 98 ASP A O 1
ATOM 795 N N . ARG A 1 99 ? 3.831 -12.306 10.650 1.00 53.69 99 ARG A N 1
ATOM 796 C CA . ARG A 1 99 ? 4.763 -13.429 10.420 1.00 53.69 99 ARG A CA 1
ATOM 797 C C . ARG A 1 99 ? 6.152 -13.347 11.080 1.00 53.69 99 ARG A C 1
ATOM 799 O O . ARG A 1 99 ? 7.181 -13.429 10.411 1.00 53.69 99 ARG A O 1
ATOM 806 N N . ALA A 1 100 ? 6.161 -13.316 12.408 1.00 37.91 100 ALA A N 1
ATOM 807 C CA . ALA A 1 100 ? 7.107 -14.021 13.284 1.00 37.91 100 ALA A CA 1
ATOM 808 C C . ALA A 1 100 ? 6.488 -14.017 14.692 1.00 37.91 100 ALA A C 1
ATOM 810 O O . ALA A 1 100 ? 6.015 -12.981 15.149 1.00 37.91 100 ALA A O 1
ATOM 811 N N . GLY A 1 101 ? 6.377 -15.184 15.327 1.00 41.09 101 GLY A N 1
ATOM 812 C CA . GLY A 1 101 ? 5.470 -15.413 16.452 1.00 41.09 101 GLY A CA 1
ATOM 813 C C . GLY A 1 101 ? 5.664 -14.479 17.647 1.00 41.09 101 GLY A C 1
ATOM 814 O O . GLY A 1 101 ? 6.579 -14.678 18.430 1.00 41.09 101 GLY A O 1
ATOM 815 N N . PHE A 1 102 ? 4.748 -13.525 17.821 1.00 39.34 102 PHE A N 1
ATOM 816 C CA . PHE A 1 102 ? 4.329 -12.989 19.117 1.00 39.34 102 PHE A CA 1
ATOM 817 C C . PHE A 1 102 ? 3.054 -12.155 18.900 1.00 39.34 102 PHE A C 1
ATOM 819 O O . PHE A 1 102 ? 3.120 -11.036 18.390 1.00 39.34 102 PHE A O 1
ATOM 826 N N . ARG A 1 103 ? 1.872 -12.691 19.246 1.00 50.75 103 ARG A N 1
ATOM 827 C CA . ARG A 1 103 ? 0.635 -11.891 19.292 1.00 50.75 103 ARG A CA 1
ATOM 828 C C . ARG A 1 103 ? 0.818 -10.839 20.381 1.00 50.75 103 ARG A C 1
ATOM 830 O O . ARG A 1 103 ? 0.796 -11.173 21.562 1.00 50.75 103 ARG A O 1
ATOM 837 N N . ARG A 1 104 ? 1.048 -9.584 19.996 1.00 52.94 104 ARG A N 1
ATOM 838 C CA . ARG A 1 104 ? 1.157 -8.482 20.953 1.00 52.94 104 ARG A CA 1
ATOM 839 C C . ARG A 1 104 ? -0.240 -7.988 21.294 1.00 52.94 104 ARG A C 1
ATOM 841 O O . ARG A 1 104 ? -0.934 -7.431 20.450 1.00 52.94 104 ARG A O 1
ATOM 848 N N . CYS A 1 105 ? -0.637 -8.184 22.545 1.00 57.31 105 CYS A N 1
ATOM 849 C CA . CYS A 1 105 ? -1.781 -7.497 23.127 1.00 57.31 105 CYS A CA 1
ATOM 850 C C . CYS A 1 105 ? -1.294 -6.129 23.615 1.00 57.31 105 CYS A C 1
ATOM 852 O O . CYS A 1 105 ? -0.459 -6.067 24.518 1.00 57.31 105 CYS A O 1
ATOM 854 N N . ALA A 1 106 ? -1.786 -5.039 23.029 1.00 60.12 106 ALA A N 1
ATOM 855 C CA . ALA A 1 106 ? -1.589 -3.710 23.598 1.00 60.12 106 ALA A CA 1
ATOM 856 C C . ALA A 1 106 ? -2.794 -3.381 24.487 1.00 60.12 106 ALA A C 1
ATOM 858 O O . ALA A 1 106 ? -3.920 -3.284 23.999 1.00 60.12 106 ALA A O 1
ATOM 859 N N . CYS A 1 107 ? -2.559 -3.232 25.791 1.00 53.00 107 CYS A N 1
ATOM 860 C CA . CYS A 1 107 ? -3.540 -2.669 26.712 1.00 53.00 107 CYS A CA 1
ATOM 861 C C . CYS A 1 107 ? -3.233 -1.177 26.844 1.00 53.00 107 CYS A C 1
ATOM 863 O O . CYS A 1 107 ? -2.117 -0.817 27.227 1.00 53.00 107 CYS A O 1
ATOM 865 N N . LYS A 1 108 ? -4.179 -0.316 26.469 1.00 59.59 108 LYS A N 1
ATOM 866 C CA . LYS A 1 108 ? -4.039 1.130 26.657 1.00 59.59 108 LYS A CA 1
ATOM 867 C C . LYS A 1 108 ? -4.798 1.499 27.935 1.00 59.59 108 LYS A C 1
ATOM 869 O O . LYS A 1 108 ? -5.996 1.231 28.012 1.00 59.59 108 LYS A O 1
ATOM 874 N N . ASN A 1 109 ? -4.053 1.984 28.936 1.00 45.41 109 ASN A N 1
ATOM 875 C CA . ASN A 1 109 ? -4.573 2.462 30.225 1.00 45.41 109 ASN A CA 1
ATOM 876 C C . ASN A 1 109 ? -5.178 3.857 30.097 1.00 45.41 109 ASN A C 1
ATOM 878 O O . ASN A 1 109 ? -4.593 4.665 29.338 1.00 45.41 109 ASN A O 1
#

InterPro domains:
  IPR001828 Receptor, ligand binding region [PF01094] (20-101)
  IPR028082 Periplasmic binding protein-like I [SSF53822] (16-101)

Sequence (109 aa):
MADTAVIYEHLRLLKLEKFVCSQYSRGVFAIFGLYDKRSVHTLTSFCSALHISLITPSFPTEGESQFVLQLRPSLQGALLSVLGHYKWNRFVFLYDTDRAGFRRCACKN

Organism: NCBI:txid171643

Radius of gyration: 17.71 Å; chains: 1; bounding box: 32×26×55 Å

Foldseek 3Di:
DALEAEEDEDDDLVVVVVSVVVSVVVPHQEYEYEDDPVNPVVVLVVCLVSVHAYEYCYDDDPDDRRRYHHPHDDCVVVVVVVCVVVVCPWDWDFDDPDDDDDGDTDTHD